Protein AF-A0A7T8KJY4-F1 (afdb_monomer_lite)

pLDDT: mean 76.67, std 17.36, range [40.56, 92.5]

Radius of gyration: 13.91 Å; chains: 1; bounding box: 46×21×28 Å

Secondary structure (DSSP, 8-state):
--TTTT--GGGEEEETTEEEE----SSHHHHHHHHHHHHHHHHHHHHHTT----TTT-------------

Foldseek 3Di:
DCPQQVQDPVQWDDDPPDIDGADDDPDPVVRVVVVVSSVVSVCCVQVVVVHDDDPVPDDDDDDDDPPPDD

Organism: Caligus rogercresseyi (NCBI:txid217165)

Structure (mmCIF, N/CA/C/O backbone):
data_AF-A0A7T8KJY4-F1
#
_entry.id   AF-A0A7T8KJY4-F1
#
loop_
_atom_site.group_PDB
_atom_site.id
_atom_site.type_symbol
_atom_site.label_atom_id
_atom_site.label_alt_id
_atom_site.label_comp_id
_atom_site.label_asym_id
_atom_site.label_entity_id
_atom_site.label_seq_id
_atom_site.pdbx_PDB_ins_code
_atom_site.Cartn_x
_atom_site.Cartn_y
_atom_site.Cartn_z
_atom_site.occupancy
_atom_site.B_iso_or_equiv
_atom_site.auth_seq_id
_atom_site.auth_comp_id
_atom_site.auth_asym_id
_atom_site.auth_atom_id
_atom_site.pdbx_PDB_model_num
ATOM 1 N N . MET A 1 1 ? -11.262 -11.920 -3.404 1.00 45.59 1 MET A N 1
ATOM 2 C CA . MET A 1 1 ? -10.177 -11.115 -2.807 1.00 45.59 1 MET A CA 1
ATOM 3 C C . MET A 1 1 ? -9.192 -10.590 -3.860 1.00 45.59 1 MET A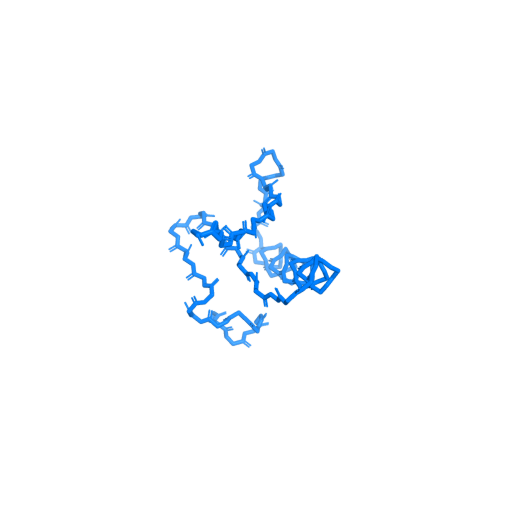 C 1
ATOM 5 O O . MET A 1 1 ? -8.970 -9.391 -3.824 1.00 45.59 1 MET A O 1
ATOM 9 N N . PRO A 1 2 ? -8.675 -11.374 -4.833 1.00 40.81 2 PRO A N 1
ATOM 10 C CA . PRO A 1 2 ? -7.612 -10.890 -5.743 1.00 40.81 2 PRO A CA 1
ATOM 11 C C . PRO A 1 2 ? -8.090 -9.908 -6.833 1.00 40.81 2 PRO A C 1
ATOM 13 O O . PRO A 1 2 ? -7.406 -8.955 -7.193 1.00 40.81 2 PRO A O 1
ATOM 16 N N . ALA A 1 3 ? -9.314 -10.086 -7.341 1.00 43.44 3 ALA A N 1
ATOM 17 C CA . ALA A 1 3 ? -9.778 -9.371 -8.535 1.00 43.44 3 ALA A CA 1
ATOM 18 C C . ALA A 1 3 ? -10.138 -7.882 -8.331 1.00 43.44 3 ALA A C 1
ATOM 20 O O . ALA A 1 3 ? -10.211 -7.145 -9.308 1.00 43.44 3 ALA A O 1
ATOM 21 N N . CYS A 1 4 ? -10.380 -7.414 -7.099 1.00 41.72 4 CYS A N 1
ATOM 22 C CA . CYS A 1 4 ? -10.855 -6.041 -6.860 1.00 41.72 4 CYS A CA 1
ATOM 23 C C . CYS A 1 4 ? -9.740 -4.994 -6.703 1.00 41.72 4 CYS A C 1
ATOM 25 O O . CYS A 1 4 ? -10.049 -3.808 -6.623 1.00 41.72 4 CYS A O 1
ATOM 27 N N . LEU A 1 5 ? -8.468 -5.409 -6.673 1.00 50.09 5 LEU A N 1
ATOM 28 C CA . LEU A 1 5 ? -7.330 -4.514 -6.421 1.00 50.09 5 LEU A CA 1
ATOM 29 C C . LEU A 1 5 ? -6.257 -4.528 -7.520 1.00 50.09 5 LEU A C 1
ATOM 31 O O . LEU A 1 5 ? -5.278 -3.798 -7.407 1.00 50.09 5 LEU A O 1
ATOM 35 N N . GLY A 1 6 ? -6.406 -5.345 -8.572 1.00 49.78 6 GLY A N 1
ATOM 36 C CA . GLY A 1 6 ? -5.344 -5.523 -9.576 1.00 49.78 6 GLY A CA 1
ATOM 37 C C . GLY A 1 6 ? -4.048 -6.101 -8.989 1.00 49.78 6 GLY A C 1
ATOM 38 O O . GLY A 1 6 ? -2.978 -5.940 -9.570 1.00 49.78 6 GLY A O 1
ATOM 39 N N . ILE A 1 7 ? -4.145 -6.738 -7.819 1.00 54.22 7 ILE A N 1
ATOM 40 C CA . ILE A 1 7 ? -3.050 -7.423 -7.140 1.00 54.22 7 ILE A CA 1
ATOM 41 C C . ILE A 1 7 ? -3.157 -8.887 -7.563 1.00 54.22 7 ILE A C 1
ATOM 43 O O . ILE A 1 7 ? -4.091 -9.583 -7.162 1.00 54.22 7 ILE A O 1
ATOM 47 N N . HIS A 1 8 ? -2.248 -9.323 -8.431 1.00 53.91 8 HIS A N 1
ATOM 48 C CA . HIS A 1 8 ? -2.166 -10.720 -8.842 1.00 53.91 8 HIS A CA 1
ATOM 49 C C . HIS A 1 8 ? -1.709 -11.580 -7.653 1.00 53.91 8 HIS A C 1
ATOM 51 O O . HIS A 1 8 ? -0.920 -11.118 -6.831 1.00 53.91 8 HIS A O 1
ATOM 57 N N . ASP A 1 9 ? -2.193 -12.823 -7.547 1.00 52.56 9 ASP A N 1
ATOM 58 C CA . ASP A 1 9 ? -1.851 -13.729 -6.430 1.00 52.56 9 ASP A CA 1
ATOM 59 C C . ASP A 1 9 ? -0.334 -13.991 -6.317 1.00 52.56 9 ASP A C 1
ATOM 61 O O . ASP A 1 9 ? 0.175 -14.284 -5.242 1.00 52.56 9 ASP A O 1
ATOM 65 N N . GLU A 1 10 ? 0.399 -13.836 -7.418 1.00 56.75 10 GLU A N 1
ATOM 66 C CA . GLU A 1 10 ? 1.861 -13.939 -7.501 1.00 56.75 10 GLU A CA 1
ATOM 67 C C . GLU A 1 10 ? 2.614 -12.723 -6.919 1.00 56.75 10 GLU A C 1
ATOM 69 O O . GLU A 1 10 ? 3.775 -12.852 -6.536 1.00 56.75 10 GLU A O 1
ATOM 74 N N . ASP A 1 11 ? 1.944 -11.575 -6.763 1.00 51.50 11 ASP A N 1
ATOM 75 C CA . ASP A 1 11 ? 2.504 -10.322 -6.228 1.00 51.50 11 ASP A CA 1
ATOM 76 C C . ASP A 1 11 ? 2.216 -10.126 -4.723 1.00 51.50 11 ASP A C 1
ATOM 78 O O . ASP A 1 11 ? 2.572 -9.086 -4.159 1.00 51.50 11 ASP A O 1
ATOM 82 N N . ASN A 1 12 ? 1.544 -11.076 -4.059 1.00 56.41 12 ASN A N 1
ATOM 83 C CA . ASN A 1 12 ? 1.058 -10.906 -2.689 1.00 56.41 12 ASN A CA 1
ATOM 84 C C . ASN A 1 12 ? 1.350 -12.125 -1.802 1.00 56.41 12 ASN A C 1
ATOM 86 O O . ASN A 1 12 ? 0.790 -13.202 -1.984 1.00 56.41 12 ASN A O 1
ATOM 90 N N . SER A 1 13 ? 2.189 -11.937 -0.783 1.00 56.78 13 SER A N 1
ATOM 91 C CA . SER A 1 13 ? 2.377 -12.904 0.301 1.00 56.78 13 SER A CA 1
ATOM 92 C C . SER A 1 13 ? 1.625 -12.410 1.540 1.00 56.78 13 SER A C 1
ATOM 94 O O . SER A 1 13 ? 2.159 -11.611 2.312 1.00 56.78 13 SER A O 1
ATOM 96 N N . GLY A 1 14 ? 0.378 -12.844 1.718 1.00 57.75 14 GLY A N 1
ATOM 97 C CA . GLY A 1 14 ? -0.398 -12.563 2.929 1.00 57.75 14 GLY A CA 1
ATOM 98 C C . GLY A 1 14 ? -0.191 -13.646 3.988 1.00 57.75 14 GLY A C 1
ATOM 99 O O . GLY A 1 14 ? -0.381 -14.828 3.697 1.00 57.75 14 GLY A O 1
ATOM 100 N N . TYR A 1 15 ? 0.158 -13.258 5.217 1.00 56.16 15 TYR A N 1
ATOM 101 C CA . TYR A 1 15 ? 0.134 -14.145 6.385 1.00 56.16 15 TYR A CA 1
ATOM 102 C C . TYR A 1 15 ? -0.640 -13.456 7.513 1.00 56.16 15 TYR A C 1
ATOM 104 O O . TYR A 1 15 ? -0.186 -12.460 8.064 1.00 56.16 15 TYR A O 1
ATOM 112 N N . ALA A 1 16 ? -1.823 -13.982 7.847 1.00 76.25 16 ALA A N 1
ATOM 113 C CA . ALA A 1 16 ? -2.752 -13.377 8.808 1.00 76.25 16 ALA A CA 1
ATOM 114 C C . ALA A 1 16 ? -3.066 -11.891 8.504 1.00 76.25 16 ALA A C 1
ATOM 116 O O . ALA A 1 16 ? -3.735 -11.613 7.510 1.00 76.25 16 ALA A O 1
ATOM 117 N N . ASP A 1 17 ? -2.640 -10.958 9.360 1.00 81.12 17 ASP A N 1
ATOM 118 C CA . ASP A 1 17 ? -2.827 -9.507 9.228 1.00 81.12 17 ASP A CA 1
ATOM 119 C C . ASP A 1 17 ? -1.639 -8.781 8.574 1.00 81.12 17 ASP A C 1
ATOM 121 O O . ASP A 1 17 ? -1.773 -7.616 8.190 1.00 81.12 17 ASP A O 1
ATOM 125 N N . ASP A 1 18 ? -0.508 -9.466 8.392 1.00 83.19 18 ASP A N 1
ATOM 126 C CA . ASP A 1 18 ? 0.659 -8.931 7.700 1.00 83.19 18 ASP A CA 1
ATOM 127 C C . ASP A 1 18 ? 0.542 -9.159 6.180 1.00 83.19 18 ASP A C 1
ATOM 129 O O . ASP A 1 18 ? 0.189 -10.236 5.686 1.00 83.19 18 ASP A O 1
ATOM 133 N N . THR A 1 19 ? 0.834 -8.114 5.405 1.00 84.38 19 THR A N 1
ATOM 134 C CA . THR A 1 19 ? 0.784 -8.121 3.936 1.00 84.38 19 THR A CA 1
ATOM 135 C C . THR A 1 19 ? 1.924 -7.290 3.371 1.00 84.38 19 THR A C 1
ATOM 137 O O . THR A 1 19 ? 2.228 -6.208 3.875 1.00 84.38 19 THR A O 1
ATOM 140 N N . CYS A 1 20 ? 2.507 -7.780 2.279 1.00 86.81 20 CYS A N 1
ATOM 141 C CA . CYS A 1 20 ? 3.485 -7.054 1.481 1.00 86.81 20 CYS A CA 1
ATOM 142 C C . CYS A 1 20 ? 2.926 -6.809 0.078 1.00 86.81 20 CYS A C 1
ATOM 144 O O . CYS A 1 20 ? 2.432 -7.732 -0.566 1.00 86.81 20 CYS A O 1
ATOM 146 N N . ILE A 1 21 ? 3.042 -5.569 -0.398 1.00 86.62 21 ILE A N 1
ATOM 147 C CA . ILE A 1 21 ? 2.683 -5.174 -1.761 1.00 86.62 21 ILE A CA 1
ATOM 148 C C . ILE A 1 21 ? 3.981 -4.962 -2.528 1.00 86.62 21 ILE A C 1
ATOM 150 O O . ILE A 1 21 ? 4.774 -4.086 -2.180 1.00 86.62 21 ILE A O 1
ATOM 154 N N . TRP A 1 22 ? 4.184 -5.749 -3.577 1.00 87.38 22 TRP A N 1
ATOM 155 C CA . TRP A 1 22 ? 5.376 -5.676 -4.417 1.00 87.38 22 TRP A CA 1
ATOM 156 C C . TRP A 1 22 ? 5.065 -4.972 -5.734 1.00 87.38 22 TRP A C 1
ATOM 158 O O . TRP A 1 22 ? 3.910 -4.912 -6.146 1.00 87.38 22 TRP A O 1
ATOM 168 N N . ALA A 1 23 ? 6.078 -4.404 -6.387 1.00 85.94 23 ALA A N 1
ATOM 169 C CA . ALA A 1 23 ? 6.017 -3.927 -7.767 1.00 85.94 23 ALA A CA 1
ATOM 170 C C . ALA A 1 23 ? 7.423 -3.978 -8.372 1.00 85.94 23 ALA A C 1
ATOM 172 O O . ALA A 1 23 ? 8.405 -3.681 -7.691 1.00 85.94 23 ALA A O 1
ATOM 173 N N . VAL A 1 24 ? 7.515 -4.320 -9.656 1.00 86.38 24 VAL A N 1
ATOM 174 C CA . VAL A 1 24 ? 8.778 -4.371 -10.398 1.00 86.38 24 VAL A CA 1
ATOM 175 C C . VAL A 1 24 ? 8.668 -3.450 -11.605 1.00 86.38 24 VAL A C 1
ATOM 177 O O . VAL A 1 24 ? 7.710 -3.535 -12.371 1.00 86.38 24 VAL A O 1
ATOM 180 N N . ALA A 1 25 ? 9.647 -2.566 -11.781 1.00 86.69 25 ALA A N 1
ATOM 181 C CA . ALA A 1 25 ? 9.806 -1.783 -13.000 1.00 86.69 25 ALA A CA 1
ATOM 182 C C . ALA A 1 25 ? 11.291 -1.505 -13.265 1.00 86.69 25 ALA A C 1
ATOM 184 O O . ALA A 1 25 ? 12.145 -1.748 -12.414 1.00 86.69 25 ALA A O 1
ATOM 185 N N . ASN A 1 26 ? 11.592 -0.985 -14.453 1.00 87.81 26 ASN A N 1
ATOM 186 C CA . ASN A 1 26 ? 12.967 -0.699 -14.871 1.00 87.81 26 ASN A CA 1
ATOM 187 C C . ASN A 1 26 ? 13.502 0.637 -14.330 1.00 87.81 26 ASN A C 1
ATOM 189 O O . ASN A 1 26 ? 14.679 0.940 -14.510 1.00 87.81 26 ASN A O 1
ATOM 193 N N . ASP A 1 27 ? 12.656 1.443 -13.688 1.00 88.75 27 ASP A N 1
ATOM 194 C CA . ASP A 1 27 ? 13.019 2.755 -13.169 1.00 88.75 27 ASP A CA 1
ATOM 195 C C . ASP A 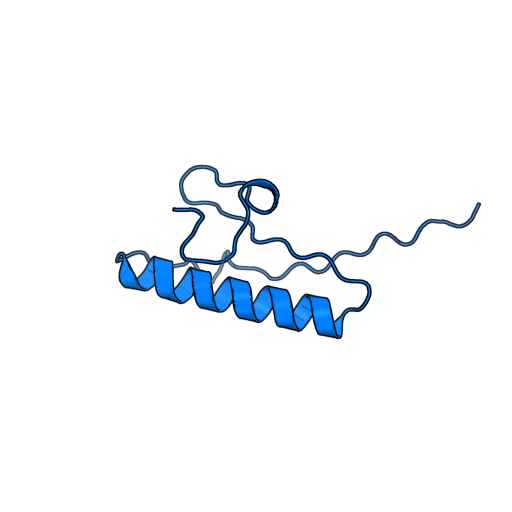1 27 ? 12.297 3.077 -11.851 1.00 88.75 27 ASP A C 1
ATOM 197 O O . ASP A 1 27 ? 11.197 2.592 -11.566 1.00 88.75 27 ASP A O 1
ATOM 201 N N . LEU A 1 28 ? 12.938 3.924 -11.042 1.00 87.12 28 LEU A N 1
ATOM 202 C CA . LEU A 1 28 ? 12.469 4.283 -9.703 1.00 87.12 28 LEU A CA 1
ATOM 203 C C . LEU A 1 28 ? 11.171 5.095 -9.720 1.00 87.12 28 LEU A C 1
ATOM 205 O O . LEU A 1 28 ? 10.369 4.972 -8.795 1.00 87.12 28 LEU A O 1
ATOM 209 N N . THR A 1 29 ? 10.947 5.914 -10.749 1.00 90.44 29 THR A N 1
ATOM 210 C CA . THR A 1 29 ? 9.739 6.740 -10.860 1.00 90.44 29 THR A CA 1
ATOM 211 C C . THR A 1 29 ? 8.514 5.858 -11.071 1.00 90.44 29 THR A C 1
ATOM 213 O O . THR A 1 29 ? 7.508 6.019 -10.377 1.00 90.44 29 THR A O 1
ATOM 216 N N . THR A 1 30 ? 8.612 4.880 -11.969 1.00 90.31 30 THR A N 1
ATOM 217 C CA . THR A 1 30 ? 7.556 3.905 -12.228 1.00 90.31 30 THR A CA 1
ATOM 218 C C . THR A 1 30 ? 7.321 3.007 -11.016 1.00 90.31 30 THR A C 1
ATOM 220 O O . THR A 1 30 ? 6.164 2.817 -10.642 1.00 90.31 30 THR A O 1
ATOM 223 N N . ILE A 1 31 ? 8.379 2.512 -10.353 1.00 90.88 31 ILE A N 1
ATOM 224 C CA . ILE A 1 31 ? 8.242 1.729 -9.108 1.00 90.88 31 ILE A CA 1
ATOM 225 C C . ILE A 1 31 ? 7.510 2.543 -8.037 1.00 90.88 31 ILE A C 1
ATOM 227 O O . ILE A 1 31 ? 6.547 2.052 -7.452 1.00 90.88 31 ILE A O 1
ATOM 231 N N . GLY A 1 32 ? 7.929 3.791 -7.804 1.00 89.12 32 GLY A N 1
ATOM 232 C CA . GLY A 1 32 ? 7.312 4.665 -6.808 1.00 89.12 32 GLY A CA 1
ATOM 233 C C . GLY A 1 32 ? 5.826 4.884 -7.083 1.00 89.12 32 GLY A C 1
ATOM 234 O O . GLY A 1 32 ? 5.003 4.663 -6.197 1.00 89.12 32 GLY A O 1
ATOM 235 N N . ARG A 1 33 ? 5.471 5.224 -8.330 1.00 92.50 33 ARG A N 1
ATOM 236 C CA . ARG A 1 33 ? 4.073 5.407 -8.746 1.00 92.50 33 ARG A CA 1
ATOM 237 C C . ARG A 1 33 ? 3.238 4.147 -8.504 1.00 92.50 33 ARG A C 1
ATOM 239 O O . ARG A 1 33 ? 2.182 4.234 -7.885 1.00 92.50 33 ARG A O 1
ATOM 246 N N . LEU A 1 34 ? 3.716 2.985 -8.955 1.00 90.75 34 LEU A N 1
ATOM 247 C CA . LEU A 1 34 ? 2.994 1.717 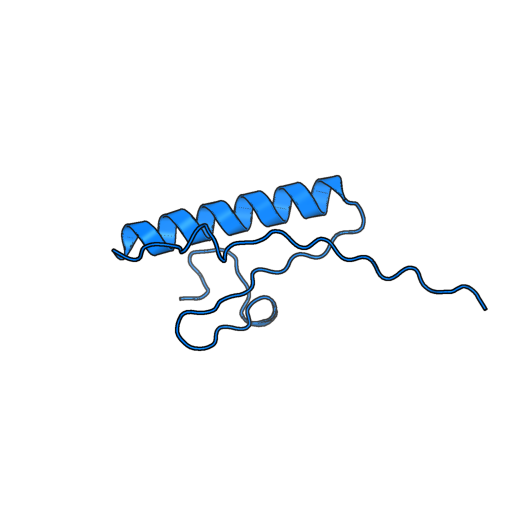-8.815 1.00 90.75 34 LEU A CA 1
ATOM 248 C C . LEU A 1 34 ? 2.791 1.330 -7.346 1.00 90.75 34 LEU A C 1
ATOM 250 O O . LEU A 1 34 ? 1.697 0.910 -6.975 1.00 90.75 34 LEU A O 1
ATOM 254 N N . LEU A 1 35 ? 3.815 1.488 -6.504 1.00 90.31 35 LEU A N 1
ATOM 255 C CA . LEU A 1 35 ? 3.709 1.186 -5.076 1.00 90.31 35 LEU A CA 1
ATOM 256 C C . LEU A 1 35 ? 2.738 2.135 -4.370 1.00 90.31 35 LEU A C 1
ATOM 258 O O . LEU A 1 35 ? 1.933 1.675 -3.565 1.00 90.31 35 LEU A O 1
ATOM 262 N N . THR A 1 36 ? 2.754 3.431 -4.696 1.00 90.19 36 THR A N 1
ATOM 263 C CA . THR A 1 36 ? 1.795 4.396 -4.142 1.00 90.19 36 THR A CA 1
ATOM 264 C C . THR A 1 36 ? 0.358 4.067 -4.548 1.00 90.19 36 THR A C 1
ATOM 266 O O . THR A 1 36 ? -0.507 3.993 -3.678 1.00 90.19 36 THR A O 1
ATOM 269 N N . GLU A 1 37 ? 0.101 3.808 -5.834 1.00 91.12 37 GLU A N 1
ATOM 270 C CA . GLU A 1 37 ? -1.238 3.465 -6.339 1.00 91.12 37 GLU A CA 1
ATOM 271 C C . GLU A 1 37 ? -1.777 2.177 -5.694 1.00 91.12 37 GLU A C 1
ATOM 273 O O . GLU A 1 37 ? -2.922 2.133 -5.236 1.00 91.12 37 GLU A O 1
ATOM 278 N N . ARG A 1 38 ? -0.942 1.133 -5.594 1.00 90.25 38 ARG A N 1
ATOM 279 C CA . ARG A 1 38 ? -1.322 -0.144 -4.967 1.00 90.25 38 ARG A CA 1
ATOM 280 C C . ARG A 1 38 ? -1.549 0.007 -3.458 1.00 90.25 38 ARG A C 1
ATOM 282 O O . ARG A 1 38 ? -2.524 -0.533 -2.934 1.00 90.25 38 ARG A O 1
ATOM 289 N N . ALA A 1 39 ? -0.697 0.763 -2.761 1.00 88.62 39 ALA A N 1
ATOM 290 C CA . ALA A 1 39 ? -0.852 1.030 -1.331 1.00 88.62 39 ALA A CA 1
ATOM 291 C C . ALA A 1 39 ? -2.136 1.817 -1.028 1.00 88.62 39 ALA A C 1
ATOM 293 O O . ALA A 1 39 ? -2.848 1.491 -0.079 1.00 88.62 39 ALA A O 1
ATOM 294 N N . GLU A 1 40 ? -2.476 2.813 -1.851 1.00 90.38 40 GLU A N 1
ATOM 295 C CA . GLU A 1 40 ? -3.723 3.565 -1.711 1.00 90.38 40 GLU A CA 1
ATOM 296 C C . GLU A 1 40 ? -4.953 2.673 -1.933 1.00 90.38 40 GLU A C 1
ATOM 298 O O . GLU A 1 40 ? -5.906 2.720 -1.148 1.00 90.38 40 GLU A O 1
ATOM 303 N N . ALA A 1 41 ? -4.929 1.827 -2.967 1.00 89.69 41 ALA A N 1
ATOM 304 C CA . ALA A 1 41 ? -6.007 0.882 -3.243 1.00 89.69 41 ALA A CA 1
ATOM 305 C C . ALA A 1 41 ? -6.222 -0.087 -2.067 1.00 89.69 41 ALA A C 1
ATOM 307 O O . ALA A 1 41 ? -7.356 -0.280 -1.616 1.00 89.69 41 ALA A O 1
ATOM 308 N N . PHE A 1 42 ? -5.135 -0.635 -1.514 1.00 89.00 42 PHE A N 1
ATOM 309 C CA . PHE A 1 42 ? -5.193 -1.505 -0.342 1.00 89.00 42 PHE A CA 1
ATOM 310 C C . PHE A 1 42 ? -5.719 -0.773 0.898 1.00 89.00 42 PHE A C 1
ATOM 312 O O . PHE A 1 42 ? -6.584 -1.296 1.599 1.00 89.00 42 PHE A O 1
ATOM 319 N N . TYR A 1 43 ? -5.267 0.458 1.146 1.00 89.81 43 TYR A N 1
ATOM 320 C CA . TYR A 1 43 ? -5.739 1.266 2.270 1.00 89.81 43 TYR A CA 1
ATOM 321 C C . TYR A 1 43 ? -7.254 1.511 2.208 1.00 89.81 43 TYR A C 1
ATOM 323 O O . TYR A 1 43 ? -7.960 1.317 3.202 1.00 89.81 43 TYR A O 1
ATOM 331 N N . ARG A 1 44 ? -7.776 1.896 1.036 1.00 90.88 44 ARG A N 1
ATOM 332 C CA . ARG A 1 44 ? -9.220 2.101 0.819 1.00 90.88 44 ARG A CA 1
ATOM 333 C C . ARG A 1 44 ? -10.014 0.811 1.022 1.00 90.88 44 ARG A C 1
ATOM 335 O O . ARG A 1 44 ? -11.073 0.837 1.642 1.00 90.88 44 ARG A O 1
ATOM 342 N N . PHE A 1 45 ? -9.497 -0.318 0.546 1.00 88.44 45 PHE A N 1
ATOM 343 C CA . PHE A 1 45 ? -10.117 -1.620 0.779 1.00 88.44 45 PHE A CA 1
ATOM 344 C C . PHE A 1 45 ? -10.142 -1.992 2.266 1.00 88.44 45 PHE A C 1
ATOM 346 O O . PHE A 1 45 ? -11.199 -2.343 2.789 1.00 88.44 45 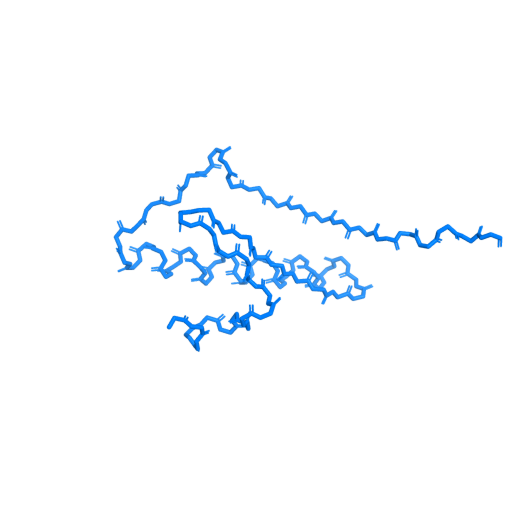PHE A O 1
ATOM 353 N N . ALA A 1 46 ? -9.007 -1.887 2.960 1.00 89.50 46 ALA A N 1
ATOM 354 C CA . ALA A 1 46 ? -8.893 -2.237 4.372 1.00 89.50 46 ALA A CA 1
ATOM 355 C C . ALA A 1 46 ? -9.848 -1.393 5.229 1.00 89.50 46 ALA A C 1
ATOM 357 O O . ALA A 1 46 ? -10.664 -1.931 5.978 1.00 89.50 46 ALA A O 1
ATOM 358 N N . THR A 1 47 ? -9.812 -0.072 5.050 1.00 90.69 47 THR A N 1
ATOM 359 C CA . THR A 1 47 ? -10.692 0.857 5.774 1.00 90.69 47 THR A CA 1
ATOM 360 C C . THR A 1 47 ? -12.169 0.651 5.444 1.00 90.69 47 THR A C 1
ATOM 362 O O . THR A 1 47 ? -12.997 0.670 6.353 1.00 90.69 47 THR A O 1
ATOM 365 N N . GLY A 1 48 ? -12.509 0.362 4.183 1.00 91.75 48 GLY A N 1
ATOM 366 C CA . GLY A 1 48 ? -13.875 0.022 3.771 1.00 91.75 48 GLY A CA 1
ATOM 367 C C . GLY A 1 48 ? -14.419 -1.263 4.409 1.00 91.75 48 GLY A C 1
ATOM 368 O O . GLY A 1 48 ? -15.630 -1.405 4.551 1.00 91.75 48 GLY A O 1
ATOM 369 N N . ASN A 1 49 ? -13.540 -2.166 4.852 1.00 89.00 49 ASN A N 1
ATOM 370 C CA . ASN A 1 49 ? -13.892 -3.387 5.586 1.00 89.00 49 ASN A CA 1
ATOM 371 C C . ASN A 1 49 ? -13.751 -3.234 7.114 1.00 89.00 49 ASN A C 1
ATOM 373 O O . ASN A 1 49 ? -13.764 -4.226 7.839 1.00 89.00 49 ASN A O 1
ATOM 377 N N . GLY A 1 50 ? -13.606 -2.004 7.622 1.00 91.88 50 GLY A N 1
ATOM 378 C CA . GLY A 1 50 ? -13.496 -1.731 9.058 1.00 91.88 50 GLY A CA 1
ATOM 379 C C . GLY A 1 50 ? -12.131 -2.065 9.667 1.00 91.88 50 GLY A C 1
ATOM 380 O O . GLY A 1 50 ? -11.997 -2.096 10.890 1.00 91.88 50 GLY A O 1
ATOM 381 N N . LEU A 1 51 ? -11.110 -2.301 8.840 1.00 89.44 51 LEU A N 1
ATOM 382 C CA . LEU A 1 51 ? -9.744 -2.555 9.289 1.00 89.44 51 LEU A CA 1
ATOM 383 C C . LEU A 1 51 ? -8.962 -1.245 9.410 1.00 89.44 51 LEU A C 1
ATOM 385 O O . LEU A 1 51 ? -9.160 -0.293 8.652 1.00 89.44 51 LEU A O 1
ATOM 389 N N . LYS A 1 52 ? -8.018 -1.209 10.354 1.00 90.19 52 LYS A N 1
ATOM 390 C CA . LYS A 1 52 ? -7.112 -0.077 10.552 1.00 90.19 52 LYS A CA 1
ATOM 391 C C . LYS A 1 52 ? -5.675 -0.515 10.324 1.00 90.19 52 LYS A C 1
ATOM 393 O O . LYS A 1 52 ? -5.184 -1.410 11.003 1.00 90.19 52 LYS A O 1
ATOM 398 N N . MET A 1 53 ? -4.986 0.168 9.415 1.00 88.44 53 MET A N 1
ATOM 399 C CA . MET A 1 53 ? -3.561 -0.057 9.197 1.00 88.44 53 MET A CA 1
ATOM 400 C 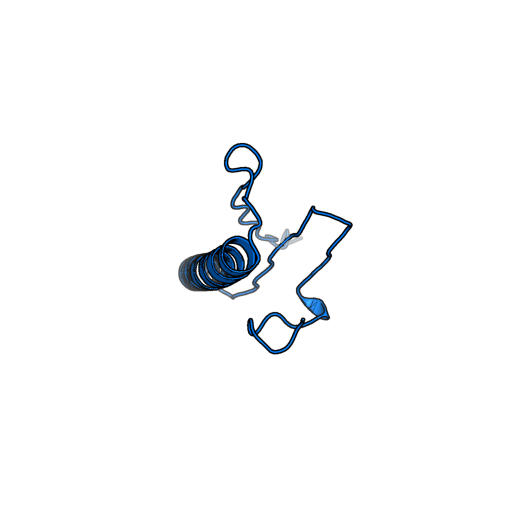C . MET A 1 53 ? -2.717 0.504 10.341 1.00 88.44 53 MET A C 1
ATOM 402 O O . MET A 1 53 ? -2.967 1.602 10.850 1.00 88.44 53 MET A O 1
ATOM 406 N N . ASN A 1 54 ? -1.680 -0.242 10.718 1.00 89.69 54 ASN A N 1
ATOM 407 C CA . ASN A 1 54 ? -0.706 0.213 11.696 1.00 89.69 54 ASN A CA 1
ATOM 408 C C . ASN A 1 54 ? 0.367 1.080 11.016 1.00 89.69 54 ASN A C 1
ATOM 410 O O . ASN A 1 54 ? 1.330 0.571 10.441 1.00 89.69 54 ASN A O 1
ATOM 414 N N . ALA A 1 55 ? 0.206 2.401 11.107 1.00 84.88 55 ALA A N 1
ATOM 415 C CA . ALA A 1 55 ? 1.110 3.363 10.480 1.00 84.88 55 ALA A CA 1
ATOM 416 C C . ALA A 1 55 ? 2.562 3.269 10.983 1.00 84.88 55 ALA A C 1
ATOM 418 O O . ALA A 1 55 ? 3.469 3.543 10.210 1.00 84.88 55 ALA A O 1
ATOM 419 N N . SER A 1 56 ? 2.808 2.846 12.232 1.00 88.56 56 SER A N 1
ATOM 420 C CA . SER A 1 56 ? 4.182 2.713 12.746 1.00 88.56 56 SER A CA 1
ATOM 421 C C . SER A 1 56 ? 4.913 1.478 12.216 1.00 88.56 56 SER A C 1
ATOM 423 O O . SER A 1 56 ? 6.134 1.409 12.320 1.00 88.56 56 SER A O 1
ATOM 425 N N . LYS A 1 57 ? 4.177 0.513 11.649 1.00 86.81 57 LYS A N 1
ATOM 426 C CA . LYS A 1 57 ? 4.729 -0.693 11.016 1.00 86.81 57 LYS A CA 1
ATOM 427 C C . LYS A 1 57 ? 4.708 -0.642 9.485 1.00 86.81 57 LYS A C 1
ATOM 429 O O . LYS A 1 57 ? 5.360 -1.459 8.845 1.00 86.81 57 LYS A O 1
ATOM 434 N N . THR A 1 58 ? 3.952 0.285 8.898 1.00 86.69 58 THR A N 1
ATOM 435 C CA . THR A 1 58 ? 3.826 0.417 7.441 1.00 86.69 58 THR A CA 1
ATOM 436 C C . THR A 1 58 ? 5.045 1.150 6.892 1.00 86.69 58 THR A C 1
ATOM 438 O O . THR A 1 58 ? 5.320 2.276 7.296 1.00 86.69 58 THR A O 1
ATOM 441 N N . GLN A 1 59 ? 5.775 0.523 5.973 1.00 88.81 59 GLN A N 1
ATOM 442 C CA . GLN A 1 59 ? 7.042 1.037 5.454 1.00 88.81 59 GLN A CA 1
ATOM 443 C C . GLN A 1 59 ? 7.163 0.798 3.948 1.00 88.81 59 GLN A C 1
ATOM 445 O O . GLN A 1 59 ? 6.719 -0.229 3.437 1.00 88.81 59 GLN A O 1
ATOM 450 N N . LEU A 1 60 ? 7.763 1.763 3.244 1.00 87.25 60 LEU A N 1
ATOM 451 C CA . LEU A 1 60 ? 8.090 1.663 1.823 1.00 87.25 60 LEU A CA 1
ATOM 452 C C . LEU A 1 60 ? 9.545 1.215 1.681 1.00 87.25 60 LEU A C 1
ATOM 454 O O . LEU A 1 60 ? 10.456 1.914 2.124 1.00 87.25 60 LEU A O 1
ATOM 458 N N . LEU A 1 61 ? 9.754 0.068 1.040 1.00 85.75 61 LEU A N 1
ATOM 459 C CA . LEU A 1 61 ? 11.076 -0.483 0.759 1.00 85.75 61 LEU A CA 1
ATOM 460 C C . LEU A 1 61 ? 11.281 -0.515 -0.754 1.00 85.75 61 LEU A C 1
ATOM 462 O O . LEU A 1 61 ? 10.509 -1.144 -1.473 1.00 85.75 61 LEU A O 1
ATOM 466 N N . ILE A 1 62 ? 12.324 0.160 -1.235 1.00 81.94 62 ILE A N 1
ATOM 467 C CA . ILE A 1 62 ? 12.731 0.120 -2.642 1.00 81.94 62 ILE A CA 1
ATOM 468 C C . ILE A 1 62 ? 14.110 -0.529 -2.695 1.00 81.94 62 ILE A C 1
ATOM 470 O O . ILE A 1 62 ? 15.093 0.045 -2.231 1.00 81.94 62 ILE A O 1
ATOM 474 N N . GLY A 1 63 ? 14.165 -1.748 -3.228 1.00 78.81 63 GLY A N 1
ATOM 475 C CA . GLY A 1 63 ? 15.402 -2.492 -3.452 1.00 78.81 63 GLY A CA 1
ATOM 476 C C . GLY A 1 63 ? 15.730 -2.576 -4.939 1.00 78.81 63 GLY A C 1
ATOM 477 O O . GLY A 1 63 ? 14.832 -2.675 -5.771 1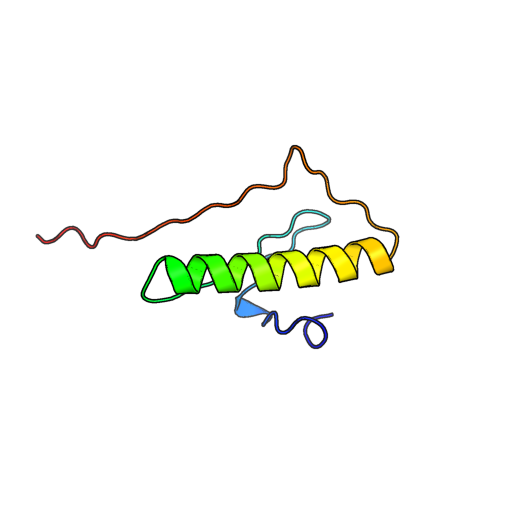.00 78.81 63 GLY A O 1
ATOM 478 N N . GLY A 1 64 ? 17.019 -2.563 -5.274 1.00 72.00 64 GLY A N 1
ATOM 479 C CA . GLY A 1 64 ? 17.507 -2.840 -6.622 1.00 72.00 64 GLY A CA 1
ATOM 480 C C . GLY A 1 64 ? 18.658 -3.836 -6.566 1.00 72.00 64 GLY A C 1
ATOM 481 O O . GLY A 1 64 ? 19.605 -3.642 -5.806 1.00 72.00 64 GLY A O 1
ATOM 482 N N . SER A 1 65 ? 18.600 -4.896 -7.372 1.00 64.44 65 SER A N 1
ATOM 483 C CA . SER A 1 65 ? 19.775 -5.733 -7.614 1.00 64.44 65 SER A CA 1
ATOM 484 C C . SER A 1 65 ? 20.668 -5.031 -8.629 1.00 64.44 65 SER A C 1
ATOM 486 O O . SER A 1 65 ? 20.443 -5.126 -9.834 1.00 64.44 65 SER A O 1
ATOM 488 N N . ALA A 1 66 ? 21.710 -4.348 -8.157 1.00 53.00 66 ALA A N 1
ATOM 489 C CA . ALA A 1 66 ? 22.875 -4.138 -9.002 1.00 53.00 66 ALA A CA 1
ATOM 490 C C . ALA A 1 66 ? 23.470 -5.528 -9.267 1.00 53.00 66 ALA A C 1
ATOM 492 O O . ALA A 1 66 ? 23.947 -6.179 -8.337 1.00 53.00 66 ALA A O 1
ATOM 493 N N . LYS A 1 67 ? 23.405 -6.025 -10.508 1.00 51.41 67 LYS A N 1
ATOM 494 C CA . LYS A 1 67 ? 24.278 -7.138 -10.894 1.00 51.41 67 LYS A CA 1
ATOM 495 C C . LYS A 1 67 ? 25.704 -6.638 -10.681 1.00 51.41 67 LYS A C 1
ATOM 497 O O . LYS A 1 67 ? 26.119 -5.708 -11.368 1.00 51.41 67 LYS A O 1
ATOM 502 N N . ALA A 1 68 ? 26.414 -7.210 -9.710 1.00 48.19 68 ALA A N 1
ATOM 503 C CA . ALA A 1 68 ? 27.856 -7.061 -9.638 1.00 48.19 68 ALA A CA 1
ATOM 504 C C . ALA A 1 68 ? 28.405 -7.575 -10.972 1.00 48.19 68 ALA A C 1
ATOM 506 O O . ALA A 1 68 ? 28.225 -8.743 -11.311 1.00 48.19 68 ALA A O 1
ATOM 507 N N . SER A 1 69 ? 28.945 -6.671 -11.782 1.00 48.78 69 SER A N 1
ATOM 508 C CA . SER A 1 69 ? 29.743 -7.034 -12.943 1.00 48.78 69 SER A CA 1
ATOM 509 C C . SER A 1 69 ? 31.012 -7.706 -12.422 1.00 48.78 69 SER A C 1
ATOM 511 O O . SER A 1 69 ? 31.824 -7.026 -11.792 1.00 48.78 69 SER A O 1
ATOM 513 N N . GLU A 1 70 ? 31.117 -9.024 -12.611 1.00 40.56 70 GLU A N 1
ATOM 514 C CA . GLU A 1 70 ? 32.395 -9.755 -12.575 1.00 40.56 70 GLU A CA 1
ATOM 515 C C . GLU A 1 70 ? 33.309 -9.310 -13.722 1.00 40.56 70 GLU A C 1
ATOM 517 O O . GLU A 1 70 ? 32.782 -9.022 -14.825 1.00 40.56 70 GLU A O 1
#

Sequence (70 aa):
MPACLGIHDEDNSGYADDTCIWAVANDLTTIGRLLTERAEAFYRFATGNGLKMNASKTQLLIGGSAKASE